Protein AF-A0A9E5D9R3-F1 (afdb_monomer_lite)

Foldseek 3Di:
DCVLLVHPDFAARPVRLDGDDDDPDPPPVVQPPWDADVNDIDGPDDPVNVSVSVVVSSVCSVPDD

pLDDT: mean 89.37, std 12.39, range [39.78, 96.62]

Sequence (65 aa):
VLEIAGLEDEGDTPDKRLTVRFNTCLGACSQAPVMSLDHHLAGRVNPESAAKNVAHLLEQDGHGE

Structure (mmCIF, N/CA/C/O backbone):
data_AF-A0A9E5D9R3-F1
#
_entry.id   AF-A0A9E5D9R3-F1
#
loop_
_atom_site.group_PDB
_atom_site.id
_atom_site.type_symbol
_atom_site.label_atom_id
_atom_site.label_alt_id
_atom_site.label_comp_id
_atom_site.label_asym_id
_atom_site.label_entity_id
_atom_site.label_seq_id
_atom_site.pdbx_PDB_ins_code
_atom_site.Cartn_x
_atom_site.Cartn_y
_atom_site.Cartn_z
_atom_site.occupancy
_atom_site.B_iso_or_equiv
_atom_site.auth_seq_id
_atom_site.auth_comp_id
_atom_site.auth_asym_id
_atom_site.auth_atom_id
_atom_site.pdbx_PDB_model_num
ATOM 1 N N . VAL A 1 1 ? -8.844 0.526 -3.924 1.00 89.25 1 VAL A N 1
ATOM 2 C CA . VAL A 1 1 ? -8.420 0.162 -2.549 1.00 89.25 1 VAL A CA 1
ATOM 3 C C . VAL A 1 1 ? -9.081 1.082 -1.546 1.00 89.25 1 VAL A C 1
ATOM 5 O O . VAL A 1 1 ? -9.985 0.607 -0.883 1.00 89.25 1 VAL A O 1
ATOM 8 N N . LEU A 1 2 ? -8.724 2.372 -1.507 1.00 92.50 2 LEU A N 1
ATOM 9 C CA . LEU A 1 2 ? -9.296 3.358 -0.577 1.00 92.50 2 LEU A CA 1
ATOM 10 C C . LEU A 1 2 ? -10.835 3.382 -0.563 1.00 92.50 2 LEU A C 1
ATOM 12 O O . LEU A 1 2 ? -11.431 3.224 0.493 1.00 92.50 2 LEU A O 1
ATOM 16 N N . GLU A 1 3 ? -11.471 3.430 -1.738 1.00 91.38 3 GLU A N 1
ATOM 17 C CA . GLU A 1 3 ? -12.939 3.390 -1.864 1.00 91.38 3 GLU A CA 1
ATOM 18 C C . GLU A 1 3 ? -13.579 2.160 -1.191 1.00 91.38 3 GLU A C 1
ATOM 20 O O . GLU A 1 3 ? -14.575 2.284 -0.489 1.00 91.38 3 GLU A O 1
ATOM 25 N N . ILE A 1 4 ? -12.974 0.978 -1.344 1.00 88.38 4 ILE A N 1
ATOM 26 C CA . ILE A 1 4 ? -13.475 -0.279 -0.755 1.00 88.38 4 ILE A CA 1
ATOM 27 C C . ILE A 1 4 ? -13.205 -0.329 0.749 1.00 88.38 4 ILE A C 1
ATOM 29 O O . ILE A 1 4 ? -14.000 -0.885 1.498 1.00 88.38 4 ILE A O 1
ATOM 33 N N . ALA A 1 5 ? -12.101 0.272 1.191 1.00 89.00 5 ALA A N 1
ATOM 34 C CA . ALA A 1 5 ? -11.792 0.444 2.603 1.00 89.00 5 ALA A CA 1
ATOM 35 C C . ALA A 1 5 ? -12.659 1.531 3.272 1.00 89.00 5 ALA A C 1
ATOM 37 O O . ALA A 1 5 ? -12.621 1.666 4.489 1.00 89.00 5 ALA A O 1
ATOM 38 N N . GLY A 1 6 ? -13.420 2.324 2.506 1.00 91.44 6 GLY A N 1
ATOM 39 C CA . GLY A 1 6 ? -14.150 3.477 3.035 1.00 91.44 6 GLY A CA 1
ATOM 40 C C . GLY A 1 6 ? -13.229 4.577 3.574 1.00 91.44 6 GLY A C 1
ATOM 41 O O . GLY A 1 6 ? -13.609 5.290 4.499 1.00 91.44 6 GLY A O 1
ATOM 42 N N . LEU A 1 7 ? -12.015 4.691 3.026 1.00 92.56 7 LEU A N 1
ATOM 43 C CA . LEU A 1 7 ? -11.006 5.673 3.419 1.00 92.56 7 LEU A CA 1
ATOM 44 C C . LEU A 1 7 ? -10.802 6.704 2.305 1.00 92.56 7 LEU A C 1
ATOM 46 O O . LEU A 1 7 ? -10.879 6.375 1.123 1.00 92.56 7 LEU A O 1
ATOM 50 N N . GLU A 1 8 ? -10.506 7.944 2.683 1.00 93.25 8 GLU A N 1
ATOM 51 C CA . GLU A 1 8 ? -10.137 9.011 1.741 1.00 93.25 8 GLU A CA 1
ATOM 52 C C . GLU A 1 8 ? -8.616 9.084 1.517 1.00 93.25 8 GLU A C 1
ATOM 54 O O . GLU A 1 8 ? -8.177 9.491 0.444 1.00 93.25 8 GLU A O 1
ATOM 59 N N . ASP A 1 9 ? -7.822 8.647 2.502 1.00 94.38 9 ASP A N 1
ATOM 60 C CA . ASP A 1 9 ? -6.353 8.664 2.492 1.00 94.38 9 ASP A CA 1
ATOM 61 C C . ASP A 1 9 ? -5.775 7.489 3.317 1.00 94.38 9 ASP A C 1
ATOM 63 O O . ASP A 1 9 ? -6.512 6.582 3.718 1.00 94.38 9 ASP A O 1
ATOM 67 N N . GLU A 1 10 ? -4.460 7.471 3.558 1.00 94.94 10 GLU A N 1
ATOM 68 C CA . GLU A 1 10 ? -3.814 6.497 4.438 1.00 94.94 10 GLU A CA 1
ATOM 69 C C . GLU A 1 10 ? -4.405 6.546 5.851 1.00 94.94 10 GLU A C 1
ATOM 71 O O . GLU A 1 10 ? -4.620 7.614 6.427 1.00 94.94 10 GLU A O 1
ATOM 76 N N . GLY A 1 11 ? -4.617 5.379 6.456 1.00 94.25 11 GLY A N 1
ATOM 77 C CA . GLY A 1 11 ? -5.199 5.305 7.788 1.00 94.25 11 GLY A CA 1
ATOM 78 C C . GLY A 1 11 ? -5.808 3.955 8.112 1.00 94.25 11 GLY A C 1
ATOM 79 O O . GLY A 1 11 ? -5.605 2.964 7.409 1.00 94.25 11 GLY A O 1
ATOM 80 N N . ASP A 1 12 ? -6.551 3.946 9.209 1.00 94.19 12 ASP A N 1
ATOM 81 C CA . ASP A 1 12 ? -7.222 2.777 9.752 1.00 94.19 12 ASP A CA 1
ATOM 82 C C . ASP A 1 12 ? -8.727 2.894 9.512 1.00 94.19 12 ASP A C 1
ATOM 84 O O . ASP A 1 12 ? -9.325 3.955 9.714 1.00 94.19 12 ASP A O 1
ATOM 88 N N . THR A 1 13 ? -9.362 1.795 9.114 1.00 91.00 13 THR A N 1
ATOM 89 C CA . THR A 1 13 ? -10.825 1.713 9.053 1.00 91.00 13 THR A CA 1
ATOM 90 C C . THR A 1 13 ? -11.438 1.921 10.446 1.00 91.00 13 THR A C 1
ATOM 92 O O . THR A 1 13 ? -10.813 1.528 11.436 1.00 91.00 13 THR A O 1
ATOM 95 N N . PRO A 1 14 ? -12.667 2.459 10.575 1.00 88.38 14 PRO A N 1
ATOM 96 C CA . PRO A 1 14 ? -13.302 2.710 11.877 1.00 88.38 14 PRO A CA 1
ATOM 97 C C . PRO A 1 14 ? -13.392 1.477 12.792 1.00 88.38 14 PRO A C 1
ATOM 99 O O . PRO A 1 14 ? -13.314 1.597 14.014 1.00 88.38 14 PRO A O 1
ATOM 102 N N . ASP A 1 15 ? -13.533 0.291 12.201 1.00 89.38 15 ASP A N 1
ATOM 103 C CA . ASP A 1 15 ? -13.572 -1.011 12.872 1.00 89.38 15 ASP A CA 1
ATOM 104 C C . ASP A 1 15 ? -12.186 -1.599 13.195 1.00 89.38 15 ASP A C 1
ATOM 106 O O . ASP A 1 15 ? -12.103 -2.642 13.834 1.00 89.38 15 ASP A O 1
ATOM 110 N N . LYS A 1 16 ? -11.101 -0.909 12.815 1.00 89.81 16 LYS A N 1
ATOM 111 C CA . LYS A 1 16 ? -9.692 -1.282 13.045 1.00 89.81 16 LYS A CA 1
ATOM 112 C C . LYS A 1 16 ? -9.248 -2.624 12.449 1.00 89.81 16 LYS A C 1
ATOM 114 O O . LYS A 1 16 ? -8.200 -3.123 12.844 1.00 89.81 16 LYS A O 1
ATOM 119 N N . ARG A 1 17 ? -9.997 -3.185 11.497 1.00 90.25 17 ARG A N 1
ATOM 120 C CA . ARG A 1 17 ? -9.636 -4.449 10.830 1.00 90.25 17 ARG A CA 1
ATOM 121 C C . ARG A 1 17 ? -8.728 -4.267 9.616 1.00 90.25 17 ARG A C 1
ATOM 123 O O . ARG A 1 17 ? -8.153 -5.229 9.129 1.00 90.25 17 ARG A O 1
ATOM 130 N N . LEU A 1 18 ? -8.595 -3.043 9.102 1.00 91.81 18 LEU A N 1
ATOM 131 C CA . LEU A 1 18 ? -7.730 -2.752 7.965 1.00 91.81 18 LEU A CA 1
ATOM 132 C C . LEU A 1 18 ? -6.971 -1.440 8.167 1.00 91.81 18 LEU A C 1
ATOM 134 O O . LEU A 1 18 ? -7.559 -0.397 8.455 1.00 91.81 18 LEU A O 1
ATOM 138 N N . THR A 1 19 ? -5.666 -1.495 7.916 1.00 94.00 19 THR A N 1
ATOM 139 C CA . THR A 1 19 ? -4.787 -0.327 7.835 1.00 94.00 19 THR A CA 1
ATOM 140 C C . THR A 1 19 ? -4.249 -0.213 6.413 1.00 94.00 19 THR A C 1
ATOM 142 O O . THR A 1 19 ? -3.643 -1.149 5.890 1.00 94.00 19 THR A O 1
ATOM 145 N N . VAL A 1 20 ? -4.426 0.946 5.780 1.00 95.31 20 VAL A N 1
ATOM 146 C CA . VAL A 1 20 ? -3.878 1.237 4.451 1.00 95.31 20 VAL A CA 1
ATOM 147 C C . VAL A 1 20 ? -2.718 2.215 4.592 1.00 95.31 20 VAL A C 1
ATOM 149 O O . VAL A 1 20 ? -2.872 3.302 5.146 1.00 95.31 20 VAL A O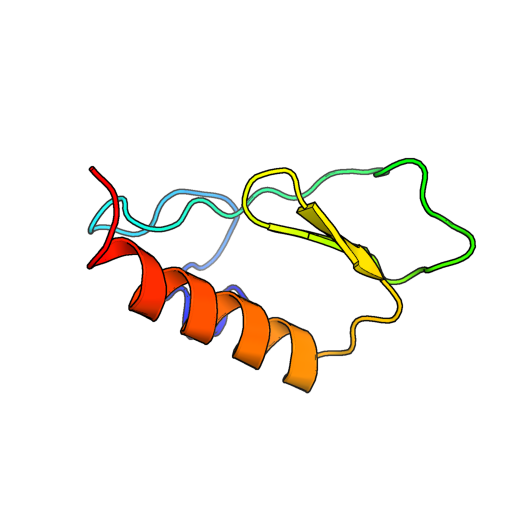 1
ATOM 152 N N . ARG A 1 21 ? -1.551 1.825 4.073 1.00 95.38 21 ARG A N 1
ATOM 153 C CA . ARG A 1 21 ? -0.343 2.656 4.014 1.00 95.38 21 ARG A CA 1
ATOM 154 C C . ARG A 1 21 ? 0.243 2.650 2.613 1.00 95.38 21 ARG A C 1
ATOM 156 O O . ARG A 1 21 ? 0.352 1.594 1.983 1.00 95.38 21 ARG A O 1
ATOM 163 N N . PHE A 1 22 ? 0.684 3.810 2.156 1.00 94.50 22 PHE A N 1
ATOM 164 C CA . PHE A 1 22 ? 1.501 3.939 0.966 1.00 94.50 22 PHE A CA 1
ATOM 165 C C . PHE A 1 22 ? 2.970 3.828 1.345 1.00 94.50 22 PHE A C 1
ATOM 167 O O . PHE A 1 22 ? 3.434 4.274 2.391 1.00 94.50 22 PHE A O 1
ATOM 174 N N . ASN A 1 23 ? 3.724 3.176 0.477 1.00 92.38 23 ASN A N 1
ATOM 175 C CA . ASN A 1 23 ? 5.158 3.044 0.624 1.00 92.38 23 ASN A CA 1
ATOM 176 C C . ASN A 1 23 ? 5.809 3.333 -0.724 1.00 92.38 23 ASN A C 1
ATOM 178 O O . ASN A 1 23 ? 5.210 3.134 -1.781 1.00 92.38 23 ASN A O 1
ATOM 182 N N . THR A 1 24 ? 7.047 3.811 -0.678 1.00 91.69 24 THR A N 1
ATOM 183 C CA . THR A 1 24 ? 7.785 4.168 -1.890 1.00 91.69 24 THR A CA 1
ATOM 184 C C . THR A 1 24 ? 8.296 2.932 -2.634 1.00 91.69 24 THR A C 1
ATOM 186 O O . THR A 1 24 ? 8.398 2.951 -3.858 1.00 91.69 24 THR A O 1
ATOM 189 N N . CYS A 1 25 ? 8.661 1.861 -1.917 1.00 93.50 25 CYS A N 1
ATOM 190 C CA . CYS A 1 25 ? 9.214 0.644 -2.508 1.00 93.50 25 CYS A CA 1
ATOM 191 C C . CYS A 1 25 ? 9.067 -0.568 -1.573 1.00 93.50 25 CYS A C 1
ATOM 193 O O . CYS A 1 25 ? 9.346 -0.469 -0.380 1.00 93.50 25 CYS A O 1
ATOM 195 N N . LEU A 1 26 ? 8.728 -1.728 -2.150 1.00 94.19 26 LEU A N 1
ATOM 196 C CA . LEU A 1 26 ? 8.672 -3.037 -1.472 1.00 94.19 26 LEU A CA 1
ATOM 197 C C . LEU A 1 26 ? 9.816 -3.984 -1.881 1.00 94.19 26 LEU A C 1
ATOM 199 O O . LEU A 1 26 ? 9.774 -5.173 -1.589 1.00 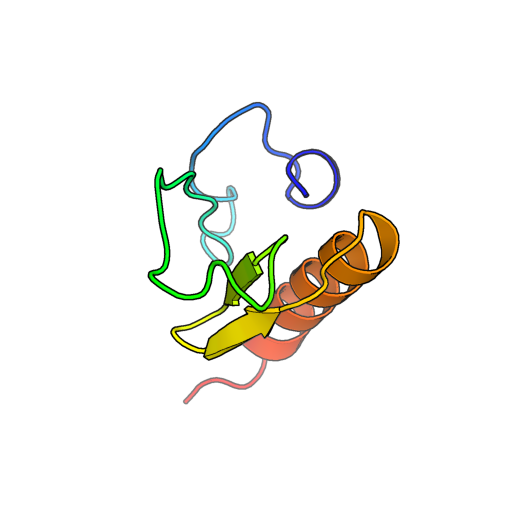94.19 26 LEU A O 1
ATOM 203 N N . GLY A 1 27 ? 10.815 -3.498 -2.625 1.00 95.38 27 GLY A N 1
ATOM 204 C CA . GLY A 1 27 ? 11.949 -4.315 -3.083 1.00 95.38 27 GLY A CA 1
ATOM 205 C C . GLY A 1 27 ? 11.600 -5.380 -4.135 1.00 95.38 27 GLY A C 1
ATOM 206 O O . GLY A 1 27 ? 12.428 -6.232 -4.440 1.00 95.38 27 GLY A O 1
ATOM 207 N N . ALA A 1 28 ? 10.398 -5.331 -4.717 1.00 95.06 28 ALA A N 1
ATOM 208 C CA . ALA A 1 28 ? 9.877 -6.329 -5.654 1.00 95.06 28 ALA A CA 1
ATOM 209 C C . ALA A 1 28 ? 9.551 -5.736 -7.041 1.00 95.06 28 ALA A C 1
ATOM 211 O O . ALA A 1 28 ? 8.569 -6.110 -7.679 1.00 95.06 28 ALA A O 1
ATOM 212 N N . CYS A 1 29 ? 10.382 -4.807 -7.528 1.00 94.31 29 CYS A N 1
ATOM 213 C CA . CYS A 1 29 ? 10.132 -4.040 -8.757 1.00 94.31 29 CYS A CA 1
ATOM 214 C C . CYS A 1 29 ? 9.879 -4.916 -9.998 1.00 94.31 29 CYS A C 1
ATOM 216 O O . CYS A 1 29 ? 9.035 -4.577 -10.821 1.00 94.31 29 CYS A O 1
ATOM 218 N N . SER A 1 30 ? 10.537 -6.074 -10.113 1.00 96.06 30 SER A N 1
ATOM 219 C CA . SER A 1 30 ? 10.326 -7.027 -11.218 1.00 96.06 30 SER A CA 1
ATOM 220 C C . SER A 1 30 ? 8.915 -7.628 -11.260 1.00 96.06 30 SER A C 1
ATOM 222 O O . SER A 1 30 ? 8.535 -8.249 -12.251 1.00 96.06 30 SER A O 1
ATOM 224 N N . GLN A 1 31 ? 8.150 -7.479 -10.179 1.00 94.88 31 GLN A N 1
ATOM 225 C CA . GLN A 1 31 ? 6.762 -7.913 -10.062 1.00 94.88 31 GLN A CA 1
ATOM 226 C C . GLN A 1 31 ? 5.799 -6.727 -9.935 1.00 94.88 31 GLN A C 1
ATOM 228 O O . GLN A 1 31 ? 4.652 -6.933 -9.557 1.00 94.88 31 GLN A O 1
ATOM 233 N N . ALA A 1 32 ? 6.234 -5.498 -10.225 1.00 93.25 32 ALA A N 1
ATOM 234 C CA . ALA A 1 32 ? 5.371 -4.327 -10.142 1.00 93.25 32 ALA A CA 1
ATOM 235 C C . ALA A 1 32 ? 4.129 -4.441 -11.054 1.00 93.25 32 ALA A C 1
ATOM 237 O O . ALA A 1 32 ? 4.224 -5.021 -12.141 1.00 93.25 32 ALA A O 1
ATOM 238 N N . PRO A 1 33 ? 2.983 -3.854 -10.654 1.00 94.44 33 PRO A N 1
ATOM 239 C CA . PRO A 1 33 ? 2.689 -3.231 -9.350 1.00 94.44 33 PRO A CA 1
ATOM 240 C C . PRO A 1 33 ? 2.596 -4.249 -8.196 1.00 94.44 33 PRO A C 1
ATOM 242 O O . PRO A 1 33 ? 2.139 -5.372 -8.409 1.00 94.44 33 PRO A O 1
ATOM 245 N N . VAL A 1 34 ? 3.023 -3.865 -6.984 1.00 96.25 34 VAL A N 1
ATOM 246 C CA . VAL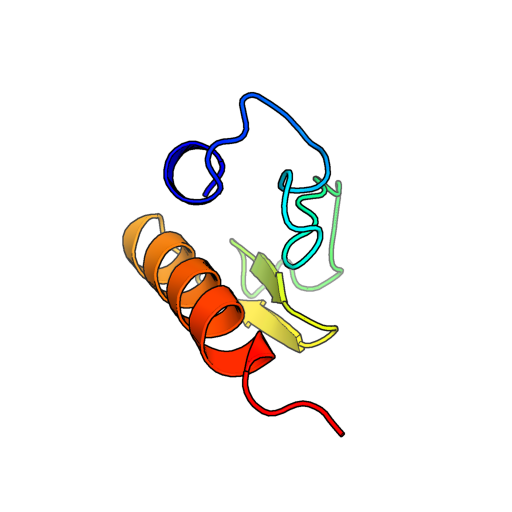 A 1 34 ? 3.077 -4.754 -5.802 1.00 96.25 34 VAL A CA 1
ATOM 247 C C . VAL A 1 34 ? 2.304 -4.163 -4.625 1.00 96.25 34 VAL A C 1
ATOM 249 O O . VAL A 1 34 ? 2.387 -2.963 -4.374 1.00 96.25 34 VAL A O 1
ATOM 252 N N . MET A 1 35 ? 1.596 -5.016 -3.885 1.00 95.12 35 MET A N 1
ATOM 253 C CA . MET A 1 35 ? 0.978 -4.708 -2.591 1.00 95.12 35 MET A CA 1
ATOM 254 C C . MET A 1 35 ? 1.517 -5.651 -1.512 1.00 95.12 35 MET A C 1
ATOM 256 O O . MET A 1 35 ? 1.826 -6.803 -1.808 1.00 95.12 35 MET A O 1
ATOM 260 N N . SER A 1 36 ? 1.625 -5.164 -0.276 1.00 95.00 36 SER A N 1
ATOM 261 C CA . SER A 1 36 ? 1.899 -5.992 0.904 1.00 95.00 36 SER A CA 1
ATOM 262 C C . SER A 1 36 ? 0.604 -6.154 1.693 1.00 95.00 36 SER A C 1
ATOM 264 O O . SER A 1 36 ? -0.052 -5.156 1.984 1.00 95.00 36 SER A O 1
ATOM 266 N N . LEU A 1 37 ? 0.233 -7.392 1.995 1.00 94.06 37 LEU A N 1
ATOM 267 C CA . LEU A 1 37 ? -1.006 -7.790 2.663 1.00 94.06 37 LEU A CA 1
ATOM 268 C C . LEU A 1 37 ? -0.586 -8.719 3.806 1.00 94.06 37 LEU A C 1
ATOM 270 O O . LEU A 1 37 ? -0.049 -9.785 3.526 1.00 94.06 37 LEU A O 1
ATOM 274 N N . ASP A 1 38 ? -0.697 -8.285 5.063 1.00 91.38 38 ASP A N 1
ATOM 275 C CA . ASP A 1 38 ? -0.193 -9.030 6.234 1.00 91.38 38 ASP A CA 1
ATOM 276 C C . ASP A 1 38 ? 1.210 -9.633 6.050 1.00 91.38 38 ASP A C 1
ATOM 278 O O . ASP A 1 38 ? 1.459 -10.804 6.306 1.00 91.38 38 ASP A O 1
ATOM 282 N N . HIS A 1 39 ? 2.164 -8.813 5.597 1.00 90.19 39 HIS A N 1
ATOM 283 C CA . HIS A 1 39 ? 3.558 -9.207 5.321 1.00 90.19 39 HIS A CA 1
ATOM 284 C C . HIS A 1 39 ? 3.757 -10.142 4.112 1.00 90.19 39 HIS A C 1
ATOM 286 O O . HIS A 1 39 ? 4.896 -10.486 3.786 1.00 90.19 39 HIS A O 1
ATOM 292 N N . HIS A 1 40 ? 2.697 -10.491 3.384 1.00 93.06 40 HIS A N 1
ATOM 293 C CA . HIS A 1 40 ? 2.777 -11.211 2.118 1.00 93.06 40 HIS A CA 1
ATOM 294 C C . HIS A 1 40 ? 2.747 -10.250 0.928 1.00 93.06 40 HIS A C 1
ATOM 296 O O . HIS A 1 40 ? 1.869 -9.397 0.803 1.00 93.06 40 HIS A O 1
ATOM 302 N N . LEU A 1 41 ? 3.702 -10.407 0.008 1.00 94.44 41 LEU A N 1
ATOM 303 C CA . LEU A 1 41 ? 3.764 -9.602 -1.211 1.00 94.44 41 LEU A CA 1
ATOM 304 C C . LEU A 1 41 ? 2.900 -10.212 -2.319 1.00 94.44 41 LEU A C 1
ATOM 306 O O . LEU A 1 41 ? 3.155 -11.324 -2.779 1.00 94.44 41 LEU A O 1
ATOM 310 N N . ALA A 1 42 ? 1.932 -9.440 -2.805 1.00 95.62 42 ALA A N 1
ATOM 311 C CA . ALA A 1 42 ? 1.175 -9.721 -4.016 1.00 95.62 42 ALA A CA 1
ATOM 312 C C . ALA A 1 42 ? 1.726 -8.869 -5.165 1.00 95.62 42 ALA A C 1
ATOM 314 O O . ALA A 1 42 ? 1.642 -7.642 -5.130 1.00 95.62 42 ALA A O 1
ATOM 315 N N . GLY A 1 43 ? 2.313 -9.514 -6.174 1.00 96.00 43 GLY A N 1
ATOM 316 C CA . GLY A 1 43 ? 2.831 -8.862 -7.379 1.00 96.00 43 GLY A CA 1
ATOM 317 C C . GLY A 1 43 ? 1.862 -8.904 -8.563 1.00 96.00 43 GLY A C 1
ATOM 318 O O . GLY A 1 43 ? 0.877 -9.639 -8.555 1.00 96.00 43 GLY A O 1
ATOM 319 N N . ARG A 1 44 ? 2.183 -8.139 -9.614 1.00 96.50 44 ARG A N 1
ATOM 320 C CA . ARG A 1 44 ? 1.403 -7.976 -10.856 1.00 96.50 44 ARG A CA 1
ATOM 321 C C . ARG A 1 44 ? -0.041 -7.551 -10.593 1.00 96.50 44 ARG A C 1
ATOM 323 O O . ARG A 1 44 ? -0.971 -7.993 -11.267 1.00 96.50 44 ARG A O 1
ATOM 330 N N . VAL A 1 45 ? -0.219 -6.694 -9.594 1.00 96.62 45 VAL A N 1
ATOM 331 C CA . VAL A 1 45 ? -1.534 -6.254 -9.139 1.00 96.62 45 VAL A CA 1
ATOM 332 C C . VAL A 1 45 ? -2.128 -5.248 -10.122 1.00 96.62 45 VAL A C 1
ATOM 334 O O . VAL A 1 45 ? -1.471 -4.306 -10.561 1.00 96.62 45 VAL A O 1
ATOM 337 N N . ASN A 1 46 ? -3.405 -5.434 -10.433 1.00 96.44 46 ASN A N 1
ATOM 338 C CA . ASN A 1 46 ? -4.267 -4.481 -11.130 1.00 96.44 46 ASN A CA 1
ATOM 339 C C . ASN A 1 46 ? -5.424 -4.024 -10.207 1.00 96.44 46 ASN A C 1
ATOM 341 O O . ASN A 1 46 ? -5.632 -4.648 -9.160 1.00 96.44 46 ASN A O 1
ATOM 345 N N . PRO A 1 47 ? -6.199 -2.980 -10.566 1.00 94.94 47 PRO A N 1
ATOM 346 C CA . PRO A 1 47 ? -7.265 -2.444 -9.712 1.00 94.94 47 PRO A CA 1
ATOM 347 C C . PRO A 1 47 ? -8.304 -3.477 -9.250 1.00 94.94 47 PRO A C 1
ATOM 349 O O . PRO A 1 47 ? -8.723 -3.436 -8.096 1.00 94.94 47 PRO A O 1
ATOM 352 N N . GLU A 1 48 ? -8.679 -4.429 -10.110 1.00 95.12 48 GLU A N 1
ATOM 353 C CA . GLU A 1 48 ? -9.651 -5.476 -9.776 1.00 95.12 48 GLU A CA 1
ATOM 354 C C . GLU A 1 48 ? -9.065 -6.485 -8.779 1.00 95.12 48 GLU A C 1
ATOM 356 O O . GLU A 1 48 ? -9.681 -6.802 -7.764 1.00 95.12 48 GLU A O 1
ATOM 361 N N . SER A 1 49 ? -7.843 -6.963 -9.019 1.00 95.50 49 SER A N 1
ATOM 362 C CA . SER A 1 49 ? -7.153 -7.855 -8.075 1.00 95.50 49 SER 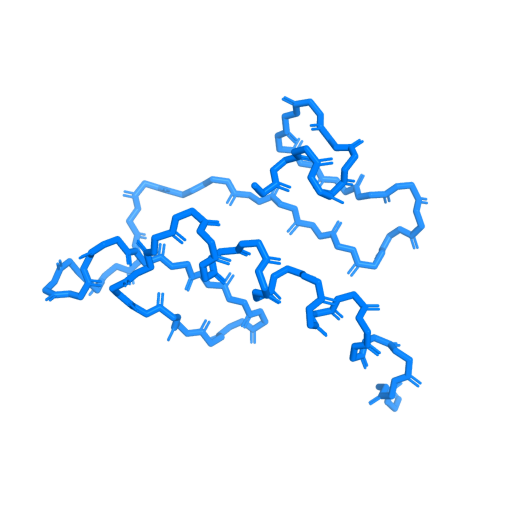A CA 1
ATOM 363 C C . SER A 1 49 ? -6.835 -7.168 -6.742 1.00 95.50 49 SER A C 1
ATOM 365 O O . SER A 1 49 ? -6.960 -7.797 -5.700 1.00 95.50 49 SER A O 1
ATOM 367 N N . ALA A 1 50 ? -6.510 -5.872 -6.744 1.00 94.88 50 ALA A N 1
ATOM 368 C CA . ALA A 1 50 ? -6.328 -5.097 -5.519 1.00 94.88 50 ALA A CA 1
ATOM 369 C C . ALA A 1 50 ? -7.618 -5.025 -4.692 1.00 94.88 50 ALA A C 1
ATOM 371 O O . ALA A 1 50 ? -7.586 -5.208 -3.479 1.00 94.88 50 ALA A O 1
ATOM 372 N N . ALA A 1 51 ? -8.753 -4.780 -5.352 1.00 94.12 51 ALA A N 1
ATOM 373 C CA . ALA A 1 51 ? -10.070 -4.782 -4.726 1.00 94.12 51 ALA A CA 1
ATOM 374 C C . ALA A 1 51 ? -10.395 -6.138 -4.085 1.00 94.12 51 ALA A C 1
ATOM 376 O O . ALA A 1 51 ? -10.772 -6.189 -2.917 1.00 94.12 51 ALA A O 1
ATOM 377 N N . LYS A 1 52 ? -10.180 -7.232 -4.826 1.00 94.50 52 LYS A N 1
ATOM 378 C CA . LYS A 1 52 ? -10.387 -8.602 -4.330 1.00 94.50 52 LYS A CA 1
ATOM 379 C C . LYS A 1 52 ? -9.490 -8.927 -3.138 1.00 94.50 52 LYS A C 1
ATOM 381 O O . LYS A 1 52 ? -9.974 -9.482 -2.164 1.00 94.50 52 LYS A O 1
ATOM 386 N N . ASN A 1 53 ? -8.215 -8.543 -3.190 1.00 94.31 53 ASN A N 1
ATOM 387 C CA . ASN A 1 53 ? -7.270 -8.774 -2.096 1.00 94.31 53 ASN A CA 1
ATOM 388 C C . ASN A 1 53 ? -7.704 -8.080 -0.796 1.00 94.31 53 ASN A C 1
ATOM 390 O O . ASN A 1 53 ? -7.613 -8.670 0.274 1.00 94.31 53 ASN A O 1
ATOM 394 N N . VAL A 1 54 ? -8.193 -6.840 -0.890 1.00 92.81 54 VAL A N 1
ATOM 395 C CA . VAL A 1 54 ? -8.683 -6.081 0.272 1.00 92.81 54 VAL A CA 1
ATOM 396 C C . VAL A 1 54 ? -9.984 -6.667 0.817 1.00 92.81 54 VAL A C 1
ATOM 398 O O . VAL A 1 54 ? -10.127 -6.794 2.027 1.00 92.81 54 VAL A O 1
ATOM 401 N N . ALA A 1 55 ? -10.917 -7.050 -0.060 1.00 91.56 55 ALA A N 1
ATOM 402 C CA . ALA A 1 55 ? -12.152 -7.712 0.356 1.00 91.56 55 ALA A CA 1
ATOM 403 C C . ALA A 1 55 ? -11.853 -9.026 1.093 1.00 91.56 55 ALA A C 1
ATOM 405 O O . ALA A 1 55 ? -12.352 -9.238 2.191 1.00 91.56 55 ALA A O 1
ATOM 406 N N . HIS A 1 56 ? -10.949 -9.838 0.540 1.00 90.75 56 HIS A N 1
ATOM 407 C CA . HIS A 1 56 ? -10.533 -11.107 1.129 1.00 90.75 56 HIS A CA 1
ATOM 408 C C . HIS A 1 56 ? -9.884 -10.919 2.510 1.00 90.75 56 HIS A C 1
ATOM 410 O O . HIS A 1 56 ? -10.223 -11.647 3.436 1.00 90.75 56 HIS A O 1
ATOM 416 N N . LEU A 1 57 ? -9.025 -9.908 2.691 1.00 89.19 57 LEU A N 1
ATOM 417 C CA . LEU A 1 57 ? -8.469 -9.556 4.009 1.00 89.19 57 LEU A CA 1
ATOM 418 C C . LEU A 1 57 ? -9.564 -9.241 5.041 1.00 89.19 57 LEU A C 1
ATOM 420 O O . LEU A 1 57 ? -9.547 -9.774 6.146 1.00 89.19 57 LEU A O 1
ATOM 424 N N . LEU A 1 58 ? -10.547 -8.419 4.662 1.00 87.00 58 LEU A N 1
ATOM 425 C CA . LEU A 1 58 ? -11.664 -8.043 5.538 1.00 87.00 58 LEU A CA 1
ATOM 426 C C . LEU A 1 58 ? -12.575 -9.231 5.899 1.00 87.00 58 LEU A C 1
ATOM 428 O O . LEU A 1 58 ? -13.250 -9.191 6.931 1.00 87.00 58 LEU A O 1
ATOM 432 N N . GLU A 1 59 ? -12.615 -10.270 5.061 1.00 85.75 59 GLU A N 1
ATOM 433 C CA . GLU A 1 59 ? -13.332 -11.524 5.319 1.00 85.75 59 GLU A CA 1
ATOM 434 C C . GLU A 1 59 ? -12.528 -12.488 6.215 1.00 85.75 59 GLU A C 1
ATOM 436 O O . GLU A 1 59 ? -13.118 -13.226 7.005 1.00 85.75 59 GLU A O 1
AT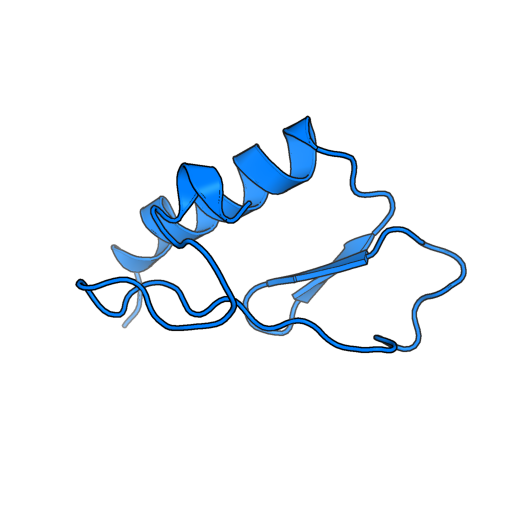OM 441 N N . GLN A 1 60 ? -11.193 -12.475 6.124 1.00 74.19 60 GLN A N 1
ATOM 442 C CA . GLN A 1 60 ? -10.301 -13.364 6.880 1.00 74.19 60 GLN A CA 1
ATOM 443 C C . GLN A 1 60 ? -10.092 -12.962 8.343 1.00 74.19 60 GLN A C 1
ATOM 445 O O . GLN A 1 60 ? -9.858 -13.839 9.172 1.00 74.19 60 GLN A O 1
ATOM 450 N N . ASP A 1 61 ? -10.248 -11.682 8.684 1.00 59.84 61 ASP A N 1
ATOM 451 C CA . ASP A 1 61 ? -10.104 -11.168 10.058 1.00 59.84 61 ASP A CA 1
ATOM 452 C C . ASP A 1 61 ? -11.132 -11.774 11.052 1.00 59.84 61 ASP A C 1
ATOM 454 O O . ASP A 1 61 ? -11.015 -11.645 12.265 1.00 59.84 61 ASP A O 1
ATOM 458 N N . GLY A 1 62 ? -12.133 -12.517 10.556 1.00 52.59 62 GLY A N 1
ATOM 459 C CA . GLY A 1 62 ? -13.037 -13.338 11.372 1.00 52.59 62 GLY A CA 1
ATOM 460 C C . GLY A 1 62 ? -12.467 -14.691 11.836 1.00 52.59 62 GLY A C 1
ATOM 461 O O . GLY A 1 62 ? -13.182 -15.446 12.497 1.00 52.59 62 GLY A O 1
ATOM 462 N N . HIS A 1 63 ? -11.227 -15.035 11.469 1.00 45.66 63 HIS A N 1
ATOM 463 C CA . HIS A 1 63 ? -10.588 -16.320 11.782 1.00 45.66 63 HIS A CA 1
ATOM 464 C C . HIS A 1 63 ? -9.107 -16.150 12.175 1.00 45.66 63 HIS A C 1
ATOM 466 O O . HIS A 1 63 ? -8.231 -16.799 11.609 1.00 45.66 63 HIS A O 1
ATOM 472 N N . GLY A 1 64 ? -8.832 -15.258 13.130 1.00 45.22 64 GLY A N 1
ATOM 473 C CA . GLY A 1 64 ? -7.515 -15.078 13.746 1.00 45.22 64 GLY A CA 1
ATOM 474 C C . GLY A 1 64 ? -7.586 -15.256 15.263 1.00 45.22 64 GLY A C 1
ATOM 475 O O . GLY A 1 64 ? -8.318 -14.535 15.934 1.00 45.22 64 GLY A O 1
ATOM 476 N N . GLU A 1 65 ? -6.869 -16.274 15.731 1.00 39.78 65 GLU A N 1
ATOM 477 C CA . GLU A 1 65 ? -6.611 -16.773 17.096 1.00 39.78 65 GLU A CA 1
ATOM 478 C C . GLU A 1 65 ? -6.200 -15.770 18.193 1.00 39.78 65 GLU A C 1
ATOM 480 O O . GLU A 1 65 ? -5.480 -14.789 17.904 1.00 39.78 65 GLU A O 1
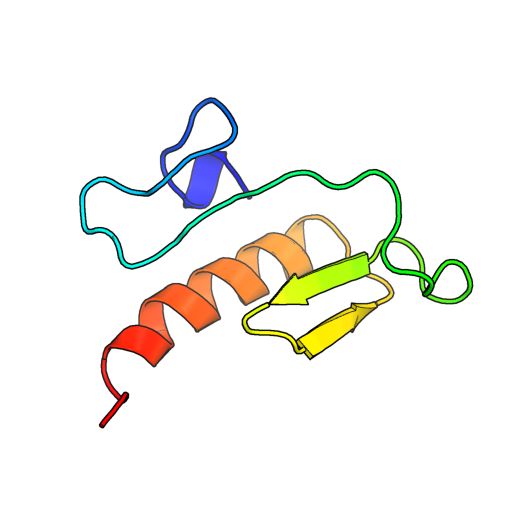#

Secondary structure (DSSP, 8-state):
-HHHHT-SSSEE-TTSS-EE---S--S-GGG-S-EEETTEEE-S--HHHHHHHHHHHHHHTTS--

Radius of gyration: 12.01 Å; chains: 1; bounding box: 26×26×28 Å